Protein AF-A0A7K2N2S4-F1 (afdb_monomer_lite)

Sequence (67 aa):
MTTIEETVQLAVPVRTAYDQWTQFKTFPRFMTSVVKVEQVRPSITHWTVGLGPARHEFATEIVEQQP

Foldseek 3Di:
DDDDDDDDDDPDPPVVVQVVVVPQQCCVVPPVQWPGWDDPDPFKIWTWGHDPPDIDIDIDGRPDGDD

Structure (mmCIF, N/CA/C/O backbone):
data_AF-A0A7K2N2S4-F1
#
_entry.id   AF-A0A7K2N2S4-F1
#
loop_
_atom_site.group_PDB
_atom_site.id
_atom_site.type_symbol
_atom_site.label_atom_id
_atom_site.label_alt_id
_atom_site.label_comp_id
_atom_site.label_asym_id
_atom_site.label_entity_id
_atom_site.label_seq_id
_atom_site.pdbx_PDB_ins_code
_atom_site.Cartn_x
_atom_site.Cartn_y
_atom_site.Cartn_z
_atom_site.occupancy
_atom_site.B_iso_or_equiv
_atom_site.auth_seq_id
_atom_site.auth_comp_id
_atom_site.auth_asym_id
_atom_site.auth_atom_id
_atom_site.pdbx_PDB_model_num
ATOM 1 N N . MET A 1 1 ? 1.643 20.399 -6.277 1.00 62.88 1 MET A N 1
ATOM 2 C CA . MET A 1 1 ? 1.314 18.997 -5.949 1.00 62.88 1 MET A CA 1
ATOM 3 C C . MET A 1 1 ? 0.228 18.557 -6.902 1.00 62.88 1 MET A C 1
ATOM 5 O O . MET A 1 1 ? -0.713 19.316 -7.091 1.00 62.88 1 MET A O 1
ATOM 9 N N . THR A 1 2 ? 0.394 17.400 -7.534 1.00 83.56 2 THR A N 1
ATOM 10 C CA . THR A 1 2 ? -0.637 16.808 -8.392 1.00 83.56 2 THR A CA 1
ATOM 11 C C . THR A 1 2 ? -1.386 15.785 -7.556 1.00 83.56 2 THR A C 1
ATOM 13 O O . THR A 1 2 ? -0.753 14.904 -6.978 1.00 83.56 2 THR A O 1
ATOM 16 N N . THR A 1 3 ? -2.704 15.918 -7.465 1.00 86.19 3 THR A N 1
ATOM 17 C CA . THR A 1 3 ? -3.562 14.934 -6.799 1.00 86.19 3 THR A CA 1
ATOM 18 C C . THR A 1 3 ? -4.091 13.972 -7.853 1.00 86.19 3 THR A C 1
ATOM 20 O O . THR A 1 3 ? -4.527 14.409 -8.916 1.00 86.19 3 THR A O 1
ATOM 23 N N . ILE A 1 4 ? -4.025 12.675 -7.569 1.00 83.31 4 ILE A N 1
ATOM 24 C CA . ILE A 1 4 ? -4.609 11.620 -8.398 1.00 83.31 4 ILE A CA 1
ATOM 25 C C . ILE A 1 4 ? -5.700 10.964 -7.558 1.00 83.31 4 ILE A C 1
ATOM 27 O O . ILE A 1 4 ? -5.448 10.605 -6.409 1.00 83.31 4 ILE A O 1
ATOM 31 N N . GLU A 1 5 ? -6.891 10.822 -8.127 1.00 89.69 5 GLU A N 1
ATOM 32 C CA . GLU A 1 5 ? -8.032 10.157 -7.502 1.00 89.69 5 GLU A CA 1
ATOM 33 C C . GLU A 1 5 ? -8.588 9.114 -8.474 1.00 89.69 5 GLU A C 1
ATOM 35 O O . GLU A 1 5 ? -8.766 9.393 -9.661 1.00 89.69 5 GLU A O 1
ATOM 40 N N . GLU A 1 6 ? -8.834 7.905 -7.976 1.00 86.81 6 GLU A N 1
ATOM 41 C CA . GLU A 1 6 ? -9.385 6.791 -8.743 1.00 86.81 6 GLU A CA 1
ATOM 42 C C . GLU A 1 6 ? -10.459 6.095 -7.902 1.00 86.81 6 GLU A C 1
ATOM 44 O O . GLU A 1 6 ? -10.312 5.944 -6.690 1.00 86.81 6 GLU A O 1
ATOM 49 N N . THR A 1 7 ? -11.562 5.690 -8.534 1.00 92.69 7 THR A N 1
ATOM 50 C CA . THR A 1 7 ? -12.684 5.017 -7.868 1.00 92.69 7 THR A CA 1
ATOM 51 C C . THR A 1 7 ? -13.001 3.707 -8.573 1.00 92.69 7 THR A C 1
ATOM 53 O O . THR A 1 7 ? -13.155 3.672 -9.792 1.00 92.69 7 THR A O 1
ATOM 56 N N . VAL A 1 8 ? -13.166 2.636 -7.793 1.00 89.44 8 VAL A N 1
ATOM 57 C CA . VAL A 1 8 ? -13.562 1.306 -8.275 1.00 89.44 8 VAL A CA 1
ATOM 58 C C . VAL A 1 8 ? -14.717 0.789 -7.420 1.00 89.44 8 VAL A C 1
ATOM 60 O O . VAL A 1 8 ? -14.662 0.848 -6.194 1.00 89.44 8 VAL A O 1
ATOM 63 N N . GLN A 1 9 ? -15.771 0.268 -8.054 1.00 94.62 9 GLN A N 1
ATOM 64 C CA . GLN A 1 9 ? -16.905 -0.342 -7.353 1.00 94.62 9 GLN A CA 1
ATOM 65 C C . GLN A 1 9 ? -16.682 -1.845 -7.169 1.00 94.62 9 GLN A C 1
ATOM 67 O O . GLN A 1 9 ? -16.412 -2.561 -8.133 1.00 94.62 9 GLN A O 1
ATOM 72 N N . LEU A 1 10 ? -16.832 -2.330 -5.935 1.00 94.19 10 LEU A N 1
ATOM 73 C CA . LEU A 1 10 ? -16.657 -3.738 -5.577 1.00 94.19 10 LEU A CA 1
ATOM 74 C C . LEU A 1 10 ? -17.944 -4.281 -4.943 1.00 94.19 10 LEU A C 1
ATOM 76 O O . LEU A 1 10 ? -18.468 -3.698 -3.998 1.00 94.19 10 LEU A O 1
ATOM 80 N N . ALA A 1 11 ? -18.437 -5.421 -5.429 1.00 97.19 11 ALA A N 1
ATOM 81 C CA . ALA A 1 11 ? -19.645 -6.079 -4.917 1.00 97.19 11 ALA A CA 1
ATOM 82 C C . ALA A 1 11 ? -19.342 -7.004 -3.720 1.00 97.19 11 ALA A C 1
ATOM 84 O O . ALA A 1 11 ? -19.711 -8.178 -3.711 1.00 97.19 11 ALA A O 1
ATOM 85 N N . VAL A 1 12 ? -18.619 -6.489 -2.723 1.00 96.94 12 VAL A N 1
ATOM 86 C CA . VAL A 1 12 ? -18.238 -7.215 -1.500 1.00 96.94 12 VAL A CA 1
ATOM 87 C C . VAL A 1 12 ? -18.459 -6.332 -0.269 1.00 96.94 12 VAL A C 1
ATOM 89 O O . VAL A 1 12 ? -18.489 -5.108 -0.403 1.00 96.94 12 VAL A O 1
ATOM 92 N N . PRO A 1 13 ? -18.601 -6.906 0.941 1.00 97.94 13 PRO A N 1
ATOM 93 C CA . PRO A 1 13 ? -18.656 -6.112 2.165 1.00 97.94 13 PRO A CA 1
ATOM 94 C C . PRO A 1 13 ? -17.432 -5.198 2.307 1.00 97.94 13 PRO A C 1
ATOM 96 O O . PRO A 1 13 ? -16.314 -5.604 1.984 1.00 97.94 13 PRO A O 1
ATOM 99 N N . VAL A 1 14 ? -17.623 -3.993 2.856 1.00 95.81 14 VAL A N 1
ATOM 100 C CA . VAL A 1 14 ? -16.551 -2.986 3.006 1.00 95.81 14 VAL A CA 1
ATOM 101 C C . VAL A 1 14 ? -15.320 -3.552 3.712 1.00 95.81 14 VAL A C 1
ATOM 103 O O . VAL A 1 14 ? -14.195 -3.376 3.253 1.00 95.81 14 VAL A O 1
ATOM 106 N N . ARG A 1 15 ? -15.537 -4.346 4.766 1.00 96.50 15 ARG A N 1
ATOM 107 C CA . ARG A 1 15 ? -14.458 -4.969 5.528 1.00 96.50 15 ARG A CA 1
ATOM 108 C C . ARG A 1 15 ? -13.634 -5.942 4.685 1.00 96.50 15 ARG A C 1
ATOM 110 O O . ARG A 1 15 ? -12.419 -5.970 4.816 1.00 96.50 15 ARG A O 1
ATOM 117 N N . THR A 1 16 ? -14.279 -6.686 3.787 1.00 96.75 16 THR A N 1
ATOM 118 C CA . THR A 1 16 ? -13.602 -7.607 2.867 1.00 96.75 16 THR A CA 1
ATOM 119 C C . THR A 1 16 ? -12.691 -6.853 1.903 1.00 96.75 16 THR A C 1
ATOM 121 O O . THR A 1 16 ? -11.543 -7.249 1.714 1.00 96.75 16 THR A O 1
ATOM 124 N N . ALA A 1 17 ? -13.178 -5.753 1.320 1.00 95.44 17 ALA A N 1
ATOM 125 C CA . ALA A 1 17 ? -12.361 -4.908 0.452 1.00 95.44 17 ALA A CA 1
ATOM 126 C C . ALA A 1 17 ? -11.193 -4.281 1.228 1.00 95.44 17 ALA A C 1
ATOM 128 O O . ALA A 1 17 ? -10.049 -4.337 0.781 1.00 95.44 17 ALA A O 1
ATOM 129 N N . TYR A 1 18 ? -11.472 -3.748 2.416 1.00 95.81 18 TYR A N 1
ATOM 130 C CA . TYR A 1 18 ? -10.490 -3.097 3.273 1.00 95.81 18 TYR A CA 1
ATOM 131 C C . TYR A 1 18 ? -9.373 -4.043 3.740 1.00 95.81 18 TYR A C 1
ATOM 133 O O . TYR A 1 18 ? -8.188 -3.716 3.636 1.00 95.81 18 TYR A O 1
ATOM 141 N N . ASP A 1 19 ? -9.723 -5.239 4.219 1.00 95.56 19 ASP A N 1
ATOM 142 C CA . ASP A 1 19 ? -8.738 -6.212 4.698 1.00 95.56 19 ASP A CA 1
ATOM 143 C C . ASP A 1 19 ? -7.801 -6.650 3.561 1.00 95.56 19 ASP A C 1
ATOM 145 O O . ASP A 1 19 ? -6.603 -6.798 3.794 1.00 95.56 19 ASP A O 1
ATOM 149 N N . GLN A 1 20 ? -8.308 -6.780 2.327 1.00 94.88 20 GLN A N 1
ATOM 150 C CA . GLN A 1 20 ? -7.483 -7.063 1.149 1.00 94.88 20 GLN A CA 1
ATOM 151 C C . GLN A 1 20 ? -6.623 -5.860 0.734 1.00 94.88 20 GLN A C 1
ATOM 153 O O . GLN A 1 20 ? -5.438 -6.027 0.441 1.00 94.88 20 GLN A O 1
ATOM 158 N N . TRP A 1 21 ? -7.189 -4.650 0.722 1.00 93.75 21 TRP A N 1
ATOM 159 C CA . TRP A 1 21 ? -6.479 -3.420 0.349 1.00 93.75 21 TRP A CA 1
ATOM 160 C C . TRP A 1 21 ? -5.323 -3.094 1.300 1.00 93.75 21 TRP A C 1
ATOM 162 O O . TRP A 1 21 ? -4.319 -2.514 0.901 1.00 93.75 21 TRP A O 1
ATOM 172 N N . THR A 1 22 ? -5.421 -3.514 2.558 1.00 95.12 22 THR A N 1
ATOM 173 C CA . THR A 1 22 ? -4.366 -3.318 3.564 1.00 95.12 22 THR A CA 1
ATOM 174 C C . THR A 1 22 ? -3.291 -4.415 3.534 1.00 95.12 22 THR A C 1
ATOM 176 O O . THR A 1 22 ? -2.283 -4.318 4.235 1.00 95.12 22 THR A O 1
ATOM 179 N N . GLN A 1 23 ? -3.415 -5.426 2.660 1.00 95.62 23 GLN A N 1
ATOM 180 C CA . GLN A 1 23 ? -2.345 -6.389 2.370 1.00 95.62 23 GLN A CA 1
ATOM 181 C C . GLN A 1 23 ? -1.320 -5.803 1.386 1.00 95.62 23 GLN A C 1
ATOM 183 O O . GLN A 1 23 ? -1.156 -6.303 0.271 1.00 95.62 23 GLN A O 1
ATOM 188 N N . PHE A 1 24 ? -0.593 -4.758 1.787 1.00 95.94 24 PHE A N 1
ATOM 189 C CA . PHE A 1 24 ? 0.295 -3.979 0.905 1.00 95.94 24 PHE A CA 1
ATOM 190 C C . PHE A 1 24 ? 1.283 -4.822 0.080 1.00 95.94 24 PHE A C 1
ATOM 192 O O . PHE A 1 24 ? 1.511 -4.560 -1.098 1.00 95.94 24 PHE A O 1
ATOM 199 N N . LYS A 1 25 ? 1.817 -5.909 0.653 1.00 96.62 25 LYS A N 1
ATOM 200 C CA . LYS A 1 25 ? 2.746 -6.828 -0.038 1.00 96.62 25 LYS A CA 1
ATOM 201 C C . LYS A 1 25 ? 2.133 -7.537 -1.254 1.00 96.62 25 LYS A C 1
ATOM 203 O O . LYS A 1 25 ? 2.866 -8.110 -2.055 1.00 96.62 25 LYS A O 1
ATOM 208 N N . THR A 1 26 ? 0.809 -7.524 -1.397 1.00 96.81 26 THR A N 1
ATOM 209 C CA . THR A 1 26 ? 0.097 -8.161 -2.512 1.00 96.81 26 THR A CA 1
ATOM 210 C C . THR A 1 26 ? -0.076 -7.249 -3.724 1.00 96.81 26 THR A C 1
ATOM 212 O O . THR A 1 26 ? -0.396 -7.752 -4.798 1.00 96.81 26 THR A O 1
ATOM 215 N N . PHE A 1 27 ? 0.197 -5.947 -3.593 1.00 95.81 27 PHE A N 1
ATOM 216 C CA . PHE A 1 27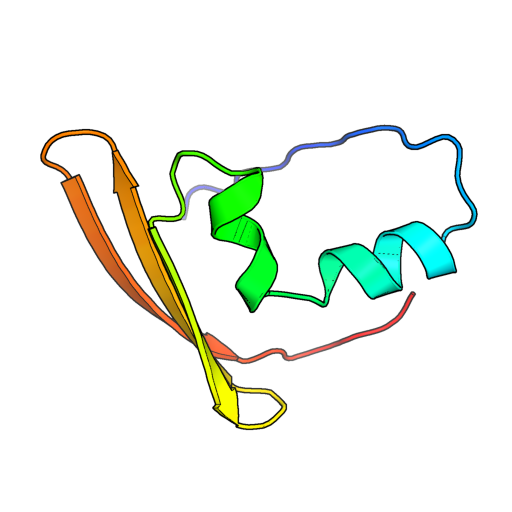 ? -0.003 -4.951 -4.652 1.00 95.81 27 PHE A CA 1
ATOM 217 C C . PHE A 1 27 ? 0.724 -5.268 -5.965 1.00 95.81 27 PHE A C 1
ATOM 219 O O . PHE A 1 27 ? 0.091 -5.123 -7.012 1.00 95.81 27 PHE A O 1
ATOM 226 N N . PRO A 1 28 ? 1.963 -5.807 -5.966 1.00 95.88 28 PRO A N 1
ATOM 227 C CA . PRO A 1 28 ? 2.620 -6.213 -7.210 1.00 95.88 28 PRO A CA 1
ATOM 228 C C . PRO A 1 28 ? 1.842 -7.247 -8.039 1.00 95.88 28 PRO A C 1
ATOM 230 O O . PRO A 1 28 ? 2.119 -7.428 -9.219 1.00 95.88 28 PRO A O 1
ATOM 233 N N . ARG A 1 29 ? 0.871 -7.958 -7.444 1.00 95.12 29 ARG A N 1
ATOM 234 C CA . ARG A 1 29 ? 0.063 -8.961 -8.155 1.00 95.12 29 ARG A CA 1
ATOM 235 C C . ARG A 1 29 ? -1.019 -8.350 -9.041 1.00 95.12 29 ARG A C 1
ATOM 237 O O . ARG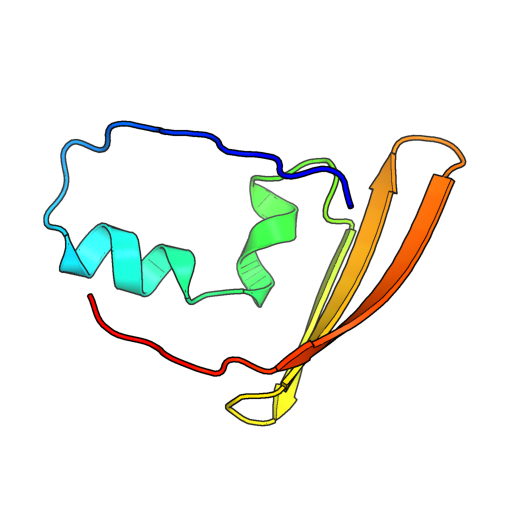 A 1 29 ? -1.491 -9.043 -9.935 1.00 95.12 29 ARG A O 1
ATOM 244 N N . PHE A 1 30 ? -1.459 -7.124 -8.760 1.00 90.50 30 PHE A N 1
ATOM 245 C CA . PHE A 1 30 ? -2.606 -6.517 -9.444 1.00 90.50 30 PHE A CA 1
ATOM 246 C C . PHE A 1 30 ? -2.390 -5.061 -9.877 1.00 90.50 30 PHE A C 1
ATOM 248 O O . PHE A 1 30 ? -3.165 -4.564 -10.688 1.00 90.50 30 PHE A O 1
ATOM 255 N N . MET A 1 31 ? -1.338 -4.385 -9.404 1.00 91.75 31 MET A N 1
ATOM 256 C CA . MET A 1 31 ? -0.928 -3.067 -9.892 1.00 91.75 31 MET A CA 1
ATOM 257 C C . MET A 1 31 ? 0.404 -3.164 -10.634 1.00 91.75 31 MET A C 1
ATOM 259 O O . MET A 1 31 ? 1.460 -3.259 -10.015 1.00 91.75 31 MET A O 1
ATOM 263 N N . THR A 1 32 ? 0.366 -3.087 -11.965 1.00 91.25 32 THR A N 1
ATOM 264 C CA . THR A 1 32 ? 1.544 -3.264 -12.836 1.00 91.25 32 THR A CA 1
ATOM 265 C C . THR A 1 32 ? 2.680 -2.277 -12.554 1.00 91.25 32 THR A C 1
ATOM 267 O O . THR A 1 32 ? 3.843 -2.606 -12.761 1.00 91.25 32 THR A O 1
ATOM 270 N N . SER A 1 33 ? 2.365 -1.068 -12.081 1.00 93.69 33 SER A N 1
ATOM 271 C CA . SER A 1 33 ? 3.369 -0.059 -11.724 1.00 93.69 33 SER A CA 1
ATOM 272 C C . SER A 1 33 ? 4.073 -0.341 -10.394 1.00 93.69 33 SER A C 1
ATOM 274 O O . SER A 1 33 ? 5.090 0.284 -10.101 1.00 93.69 33 SER A O 1
ATOM 276 N N . VAL A 1 34 ? 3.558 -1.255 -9.569 1.00 96.31 34 VAL A N 1
ATOM 277 C CA . VAL A 1 34 ? 4.135 -1.597 -8.267 1.00 96.31 34 VAL A CA 1
ATOM 278 C C . VAL A 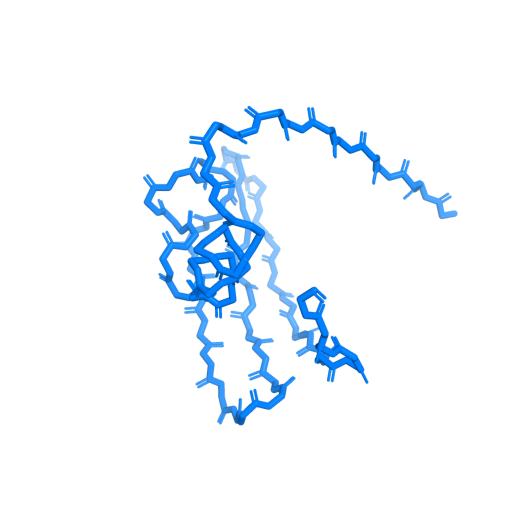1 34 ? 5.048 -2.804 -8.438 1.00 96.31 34 VAL A C 1
ATOM 280 O O . VAL A 1 34 ? 4.600 -3.915 -8.698 1.00 96.31 34 VAL A O 1
ATOM 283 N N . VAL A 1 35 ? 6.349 -2.599 -8.253 1.00 96.62 35 VAL A N 1
ATOM 284 C CA . VAL A 1 35 ? 7.364 -3.649 -8.414 1.00 96.62 35 VAL A CA 1
ATOM 285 C C . VAL A 1 35 ? 7.519 -4.457 -7.128 1.00 96.62 35 VAL A C 1
ATOM 287 O O . VAL A 1 35 ? 7.613 -5.683 -7.160 1.00 96.62 35 VAL A O 1
ATOM 290 N N . LYS A 1 36 ? 7.564 -3.778 -5.977 1.00 97.06 36 LYS A N 1
ATOM 291 C CA . LYS A 1 36 ? 7.766 -4.406 -4.667 1.00 97.06 36 LYS A CA 1
ATOM 292 C C . LYS A 1 36 ? 7.167 -3.539 -3.570 1.00 97.06 36 LYS A C 1
ATOM 294 O O . LYS A 1 36 ? 7.263 -2.316 -3.629 1.00 97.06 36 LYS A O 1
ATOM 299 N N . VAL A 1 37 ? 6.614 -4.186 -2.547 1.00 98.00 37 VAL A N 1
ATOM 300 C CA . VAL A 1 37 ? 6.255 -3.521 -1.294 1.00 98.00 37 VAL A CA 1
ATOM 301 C C . VAL A 1 37 ? 6.796 -4.325 -0.123 1.00 98.00 37 VAL A C 1
ATOM 303 O O . VAL A 1 37 ? 6.554 -5.529 -0.010 1.00 98.00 37 VAL A O 1
ATOM 306 N N . GLU A 1 38 ? 7.535 -3.661 0.756 1.00 97.81 38 GLU A N 1
ATOM 307 C CA . GLU A 1 38 ? 8.082 -4.233 1.982 1.00 97.81 38 GLU A CA 1
ATOM 308 C C . GLU A 1 38 ? 7.437 -3.562 3.186 1.00 97.81 38 GLU A C 1
ATOM 310 O O . GLU A 1 38 ? 7.368 -2.342 3.256 1.00 97.81 38 GLU A O 1
ATOM 315 N N . GLN A 1 39 ? 6.985 -4.348 4.161 1.00 96.75 39 GLN A N 1
ATOM 316 C CA . GLN A 1 39 ? 6.494 -3.809 5.428 1.00 96.75 39 GLN A CA 1
ATOM 317 C C . GLN A 1 39 ? 7.616 -3.923 6.451 1.00 96.75 39 GLN A C 1
ATOM 319 O O . GLN A 1 39 ? 7.962 -5.028 6.869 1.00 96.75 39 GLN A O 1
ATOM 324 N N . VAL A 1 40 ? 8.213 -2.780 6.779 1.00 97.31 40 VAL A N 1
ATOM 325 C CA . VAL A 1 40 ? 9.415 -2.677 7.619 1.00 97.31 40 VAL A CA 1
ATOM 326 C C . VAL A 1 40 ? 9.027 -2.613 9.098 1.00 97.31 40 VAL A C 1
ATOM 328 O O . VAL A 1 40 ? 9.746 -3.110 9.962 1.00 97.31 40 VAL A O 1
ATOM 331 N N . ARG A 1 41 ? 7.870 -2.008 9.390 1.00 95.31 41 ARG A N 1
ATOM 332 C CA . ARG A 1 41 ? 7.219 -1.919 10.708 1.00 95.31 41 ARG A CA 1
ATOM 333 C C . ARG A 1 41 ? 5.698 -1.969 10.513 1.00 95.31 41 ARG A C 1
ATOM 335 O O . ARG A 1 41 ? 5.260 -1.815 9.375 1.00 95.31 41 ARG A O 1
ATOM 342 N N . PRO A 1 42 ? 4.882 -2.120 11.574 1.00 94.50 42 PRO A N 1
ATOM 343 C CA . PRO A 1 42 ? 3.426 -2.164 11.430 1.00 94.50 42 PRO A CA 1
ATOM 344 C C . PRO A 1 42 ? 2.845 -1.010 10.595 1.00 94.50 42 PRO A C 1
ATOM 346 O O . PRO A 1 42 ? 2.065 -1.271 9.686 1.00 94.50 42 PRO A O 1
ATOM 349 N N . SER A 1 43 ? 3.303 0.227 10.820 1.00 96.00 43 SER A N 1
ATOM 350 C CA . SER A 1 43 ? 2.845 1.425 10.100 1.00 96.00 43 SER A CA 1
ATOM 351 C C . SER A 1 43 ? 3.783 1.917 8.991 1.00 96.00 43 SER A C 1
ATOM 353 O O . SER A 1 43 ? 3.440 2.876 8.313 1.00 96.00 43 SER A O 1
ATOM 3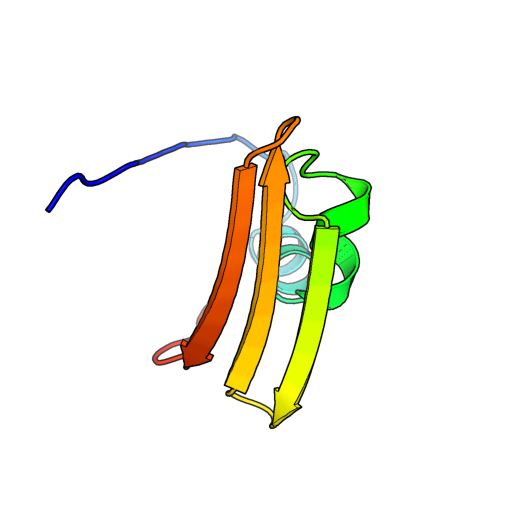55 N N . ILE A 1 44 ? 4.957 1.305 8.785 1.00 97.88 44 ILE A N 1
ATOM 356 C CA . ILE A 1 44 ? 5.944 1.784 7.801 1.00 97.88 44 ILE A CA 1
ATOM 357 C C . ILE A 1 44 ? 6.113 0.765 6.683 1.00 97.88 44 ILE A C 1
ATOM 359 O O . ILE A 1 44 ? 6.505 -0.384 6.926 1.00 97.88 44 ILE A O 1
ATOM 363 N N . THR A 1 45 ? 5.903 1.212 5.447 1.00 98.12 45 THR A N 1
ATOM 364 C CA . THR A 1 45 ? 6.138 0.405 4.246 1.00 98.12 45 THR A CA 1
ATOM 365 C C . THR A 1 45 ? 7.123 1.087 3.303 1.00 98.12 45 THR A C 1
ATOM 367 O O . THR A 1 45 ? 7.181 2.311 3.227 1.00 98.12 45 THR A O 1
ATOM 370 N N . HIS A 1 46 ? 7.917 0.296 2.589 1.00 98.31 46 HIS A N 1
ATOM 371 C CA . HIS A 1 46 ? 8.819 0.754 1.541 1.00 98.31 46 HIS A CA 1
ATOM 372 C C . HIS A 1 46 ? 8.286 0.261 0.199 1.00 98.31 46 HIS A C 1
ATOM 374 O O . HIS A 1 46 ? 8.101 -0.942 -0.000 1.00 98.31 46 HIS A O 1
ATOM 380 N N . TRP A 1 47 ? 8.019 1.201 -0.700 1.00 98.19 47 TRP A N 1
ATOM 381 C CA . TRP A 1 47 ? 7.503 0.950 -2.033 1.00 98.19 47 TRP A CA 1
ATOM 382 C C . TRP A 1 47 ? 8.607 1.099 -3.063 1.00 98.19 47 TRP A C 1
ATOM 384 O O . TRP A 1 47 ? 9.363 2.068 -3.045 1.00 98.19 47 TRP A O 1
ATOM 394 N N . THR A 1 48 ? 8.639 0.164 -4.002 1.00 97.81 48 THR A N 1
ATOM 395 C CA . THR A 1 48 ? 9.333 0.304 -5.276 1.00 97.81 48 THR A CA 1
ATOM 396 C C . THR A 1 48 ? 8.278 0.338 -6.368 1.00 97.81 48 THR A C 1
ATOM 398 O O . THR A 1 48 ? 7.570 -0.650 -6.579 1.00 97.81 48 THR A O 1
ATOM 401 N N . VAL A 1 49 ? 8.186 1.457 -7.077 1.00 96.94 49 VAL A N 1
ATOM 402 C CA . VAL A 1 49 ? 7.288 1.628 -8.224 1.00 96.94 49 VAL A CA 1
ATOM 403 C C . VAL A 1 49 ? 8.098 1.885 -9.483 1.00 96.94 49 VAL A C 1
ATOM 405 O O . VAL A 1 49 ? 9.188 2.458 -9.433 1.00 96.94 49 VAL A O 1
ATOM 408 N N . GLY A 1 50 ? 7.581 1.464 -10.625 1.00 95.44 50 GLY A N 1
ATOM 409 C CA . GLY A 1 50 ? 8.231 1.685 -11.901 1.00 95.44 50 GLY A CA 1
ATOM 410 C C . GLY A 1 50 ? 7.386 1.248 -13.082 1.00 95.44 50 GLY A C 1
ATOM 411 O O . GLY A 1 50 ? 6.580 0.326 -12.988 1.00 95.44 50 GLY A O 1
ATOM 412 N N . LEU A 1 51 ? 7.592 1.923 -14.207 1.00 90.00 51 LEU A 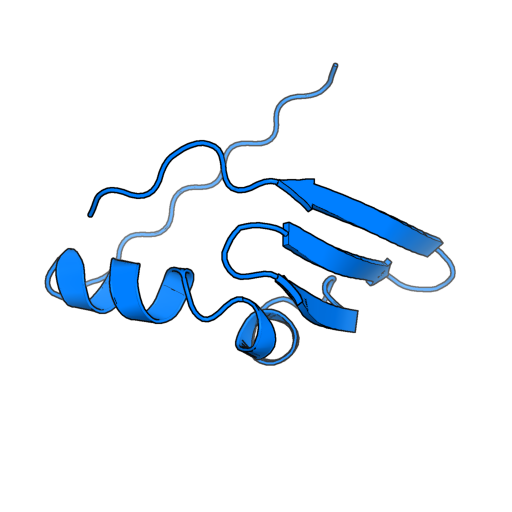N 1
ATOM 413 C CA . LEU A 1 51 ? 7.001 1.571 -15.491 1.00 90.00 51 LEU A CA 1
ATOM 414 C C . LEU A 1 51 ? 8.041 1.838 -16.584 1.00 90.00 51 LEU A C 1
ATOM 416 O O . LEU A 1 51 ? 8.514 2.964 -16.749 1.00 90.00 51 LEU A O 1
ATOM 420 N N . GLY A 1 52 ? 8.426 0.791 -17.316 1.00 85.94 52 GLY A N 1
ATOM 421 C CA . GLY A 1 52 ? 9.520 0.874 -18.286 1.00 85.94 52 GLY A CA 1
ATOM 422 C C . GLY A 1 52 ? 10.853 1.258 -17.615 1.00 85.94 52 GLY A C 1
ATOM 423 O O . GLY A 1 52 ? 11.231 0.616 -16.636 1.00 85.94 52 GLY A O 1
ATOM 424 N N . PRO A 1 53 ? 11.587 2.271 -18.116 1.00 91.06 53 PRO A N 1
ATOM 425 C CA . PRO A 1 53 ? 12.875 2.676 -17.546 1.00 91.06 53 PRO A CA 1
ATOM 426 C C . PRO A 1 53 ? 12.749 3.494 -16.250 1.00 91.06 53 PRO A C 1
ATOM 428 O O . PRO A 1 53 ? 13.746 3.696 -15.560 1.00 91.06 53 PRO A O 1
ATOM 431 N N . ALA A 1 54 ? 11.554 3.994 -15.919 1.00 92.94 54 ALA A N 1
ATOM 432 C CA . ALA A 1 54 ? 11.340 4.788 -14.716 1.00 92.94 54 ALA A CA 1
ATOM 433 C C . ALA A 1 54 ? 11.225 3.881 -13.487 1.00 92.94 54 ALA A C 1
ATOM 435 O O . ALA A 1 54 ? 10.450 2.923 -13.489 1.00 92.94 54 ALA A O 1
ATOM 436 N N . ARG A 1 55 ? 11.964 4.215 -12.424 1.00 95.56 55 ARG A N 1
ATOM 437 C CA . ARG A 1 55 ? 11.911 3.515 -11.139 1.00 95.56 55 ARG A CA 1
ATOM 438 C C . ARG A 1 55 ? 12.102 4.487 -9.981 1.00 95.56 55 ARG A C 1
ATOM 440 O O . ARG A 1 55 ? 13.040 5.284 -9.988 1.00 95.56 55 ARG A O 1
ATOM 447 N N . HIS A 1 56 ? 11.233 4.390 -8.984 1.00 96.44 56 HIS A N 1
ATOM 448 C CA . HIS A 1 56 ? 11.256 5.208 -7.777 1.00 96.44 56 HIS A CA 1
ATOM 449 C C . HIS A 1 56 ? 11.060 4.350 -6.532 1.00 96.44 56 HIS A C 1
ATOM 451 O O . HIS A 1 56 ? 10.293 3.386 -6.535 1.00 96.44 56 HIS A O 1
ATOM 457 N N . GLU A 1 57 ? 11.765 4.724 -5.470 1.00 97.69 57 GLU A N 1
ATOM 458 C CA . GLU A 1 57 ? 11.741 4.050 -4.177 1.00 97.69 57 GLU A CA 1
ATOM 459 C C . GLU A 1 57 ? 11.454 5.077 -3.086 1.00 97.69 57 GLU A C 1
ATOM 461 O O . GLU A 1 57 ? 12.041 6.161 -3.082 1.00 97.69 57 GLU A O 1
ATOM 466 N N . PHE A 1 58 ? 10.505 4.766 -2.205 1.00 97.56 58 PHE A N 1
ATOM 467 C CA . PHE A 1 58 ? 10.094 5.671 -1.135 1.00 97.56 58 PHE A CA 1
ATOM 468 C C . PHE A 1 58 ? 9.474 4.928 0.051 1.00 97.56 58 PHE A C 1
ATOM 470 O O . PHE A 1 58 ? 8.763 3.931 -0.099 1.00 97.56 58 PHE A O 1
ATOM 477 N N . ALA A 1 59 ? 9.720 5.451 1.252 1.00 97.81 59 ALA A N 1
ATOM 478 C CA . ALA A 1 59 ? 9.034 5.019 2.460 1.00 97.81 59 ALA A CA 1
ATOM 479 C C . ALA A 1 59 ? 7.691 5.747 2.598 1.00 97.81 59 ALA A C 1
ATOM 481 O O . ALA A 1 59 ? 7.567 6.920 2.247 1.00 97.81 59 ALA A O 1
ATOM 482 N N . THR A 1 60 ? 6.699 5.054 3.144 1.00 96.94 60 THR A N 1
ATOM 483 C CA . THR A 1 60 ? 5.400 5.623 3.506 1.00 96.94 60 THR A CA 1
ATOM 484 C C . THR A 1 60 ? 5.049 5.244 4.933 1.00 96.94 60 THR A C 1
ATOM 486 O O . THR A 1 60 ? 5.399 4.157 5.408 1.00 96.94 60 THR A O 1
ATOM 489 N N . GLU A 1 61 ? 4.353 6.156 5.600 1.00 97.56 61 GLU A N 1
ATOM 490 C CA . GLU A 1 61 ? 3.786 5.955 6.922 1.00 97.56 61 GLU A CA 1
ATOM 491 C C . GLU A 1 61 ? 2.262 5.913 6.823 1.00 97.56 61 GLU A C 1
ATOM 493 O O . GLU A 1 61 ? 1.635 6.775 6.208 1.00 97.56 61 GLU A O 1
ATOM 498 N N . ILE A 1 62 ? 1.674 4.888 7.428 1.00 96.62 62 ILE A N 1
ATOM 499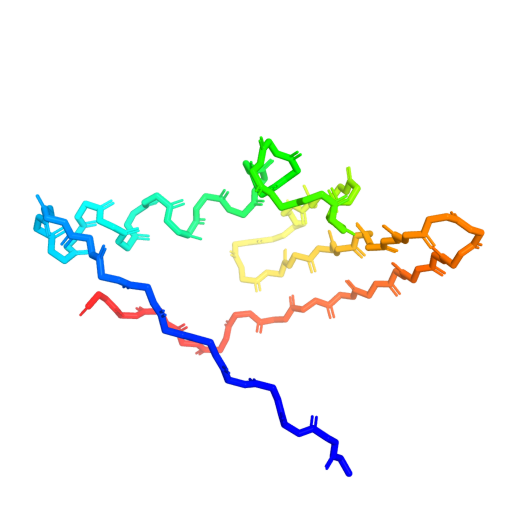 C CA . ILE A 1 62 ? 0.232 4.739 7.576 1.00 96.62 62 ILE A CA 1
ATOM 500 C C . ILE A 1 62 ? -0.188 5.612 8.756 1.00 96.62 62 ILE A C 1
ATOM 502 O O . ILE A 1 62 ? 0.090 5.275 9.906 1.00 96.62 62 ILE A O 1
ATOM 506 N N . VAL A 1 63 ? -0.844 6.732 8.455 1.00 97.12 63 VAL A N 1
ATOM 507 C CA . VAL A 1 63 ? -1.310 7.697 9.464 1.00 97.12 63 VAL A CA 1
ATOM 508 C C . VAL A 1 63 ? -2.669 7.325 10.056 1.00 97.12 63 VAL A C 1
ATOM 510 O O . VAL A 1 63 ? -2.924 7.586 11.227 1.00 97.12 63 VAL A O 1
ATOM 513 N N . GLU A 1 64 ? -3.530 6.684 9.264 1.00 95.12 64 GLU A N 1
ATOM 514 C CA . GLU A 1 64 ? -4.870 6.273 9.668 1.00 95.12 64 GLU A CA 1
ATOM 515 C C . GLU A 1 64 ? -5.287 4.994 8.933 1.00 95.12 64 GLU A C 1
ATOM 517 O O . GLU A 1 64 ? -4.918 4.770 7.779 1.00 95.12 64 GLU A O 1
ATOM 522 N N . GLN A 1 65 ? -6.049 4.144 9.624 1.00 93.56 65 GLN A N 1
ATOM 523 C CA . GLN A 1 65 ? -6.582 2.896 9.087 1.00 93.56 65 GLN A CA 1
ATOM 524 C C . GLN A 1 65 ? -7.953 2.609 9.717 1.00 93.56 65 GLN A C 1
ATOM 526 O O . GLN A 1 65 ? -8.032 2.116 10.845 1.00 93.56 65 GLN A O 1
ATOM 531 N N . GLN A 1 66 ? -9.033 2.872 8.978 1.00 93.50 66 GLN A N 1
ATOM 532 C CA . GLN A 1 66 ? -10.400 2.513 9.363 1.00 93.50 66 GLN A CA 1
ATOM 533 C C . GLN A 1 66 ? -11.150 1.941 8.142 1.00 93.50 66 GLN A C 1
ATOM 535 O O . GLN A 1 66 ? -11.032 2.530 7.066 1.00 93.50 66 GLN A O 1
ATOM 540 N N . PRO A 1 67 ? -11.855 0.797 8.265 1.00 90.75 67 PRO A N 1
ATOM 541 C CA . PRO A 1 67 ? -12.771 0.309 7.233 1.00 90.75 67 PRO A CA 1
ATOM 542 C C . PRO A 1 67 ? -14.007 1.191 7.063 1.00 90.75 67 PRO A C 1
ATOM 544 O O . PRO A 1 67 ? -14.501 1.710 8.089 1.00 90.75 67 PRO A O 1
#

pLDDT: mean 94.16, std 5.21, range [62.88, 98.31]

Radius of gyration: 13.26 Å; chains: 1; bounding box: 32×28×30 Å

Secondary structure (DSSP, 8-state):
----------SS-HHHHHHHHT-GGGGGGT-TTEEEEEEEETTEEEEEEEETTEEEEEEEE------